Protein AF-A0A955XW26-F1 (afdb_monomer_lite)

Sequence (140 aa):
TLGKHFPSSAKGVAVDEIKKYVDFAYLVAALLFAWIGVRLFDTIFATFDRTLPNPELMADVGLSTLIGAAVGAGTTFYLRRRKETYAWVTSVAVELKKTVWPTWSETKQKTVVVIVVAILLGFFLFVFDNVWQTALGLLY

Radius of gyration: 28.43 Å; chains: 1; bounding box: 78×41×62 Å

Structure (mmCIF, N/CA/C/O backbone):
data_AF-A0A955XW26-F1
#
_entry.id   AF-A0A955XW26-F1
#
loop_
_atom_site.group_PDB
_atom_site.id
_atom_site.type_symbol
_atom_site.label_atom_id
_atom_site.label_alt_id
_atom_site.label_comp_id
_atom_site.label_asym_id
_atom_site.label_entity_id
_atom_site.label_seq_id
_atom_site.pdbx_PDB_ins_code
_atom_site.Cartn_x
_atom_site.Cartn_y
_atom_site.Cartn_z
_atom_site.occupancy
_atom_site.B_iso_or_equiv
_atom_site.auth_seq_id
_atom_site.auth_comp_id
_atom_site.auth_asym_id
_atom_site.auth_atom_id
_atom_site.pdbx_PDB_model_num
ATOM 1 N N . THR A 1 1 ? 17.599 14.490 15.994 1.00 45.00 1 THR A N 1
ATOM 2 C CA . THR A 1 1 ? 17.623 14.441 17.479 1.00 45.00 1 THR A CA 1
ATOM 3 C C . THR A 1 1 ? 17.268 13.074 18.081 1.00 45.00 1 THR A C 1
ATOM 5 O O . THR A 1 1 ? 17.434 12.908 19.282 1.00 45.00 1 THR A O 1
ATOM 8 N N . LEU A 1 2 ? 16.929 12.050 17.281 1.00 52.16 2 LEU A N 1
ATOM 9 C CA . LEU A 1 2 ? 16.604 10.662 17.686 1.00 52.16 2 LEU A CA 1
ATOM 10 C C . LEU A 1 2 ? 17.797 9.782 18.149 1.00 52.16 2 LEU A C 1
ATOM 12 O O . LEU A 1 2 ? 17.758 8.560 18.059 1.00 52.16 2 LEU A O 1
ATOM 16 N N . GLY A 1 3 ? 18.901 10.378 18.607 1.00 46.66 3 GLY A N 1
ATOM 17 C CA . GLY A 1 3 ? 20.157 9.651 18.845 1.00 46.66 3 GLY A CA 1
ATOM 18 C C . GLY A 1 3 ? 20.428 9.229 20.291 1.00 46.66 3 GLY A C 1
ATOM 19 O O . GLY A 1 3 ? 21.354 8.448 20.515 1.00 46.66 3 GLY A O 1
ATOM 20 N N . LYS A 1 4 ? 19.680 9.751 21.271 1.00 54.84 4 LYS A N 1
ATOM 21 C CA . LYS A 1 4 ? 20.196 9.890 22.643 1.00 54.84 4 LYS A CA 1
ATOM 22 C C . LYS A 1 4 ? 19.817 8.777 23.629 1.00 54.84 4 LYS A C 1
ATOM 24 O O . LYS A 1 4 ? 20.362 8.783 24.723 1.00 54.84 4 LYS A O 1
ATOM 29 N N . HIS A 1 5 ? 18.908 7.853 23.303 1.00 53.81 5 HIS A N 1
ATOM 30 C CA . HIS A 1 5 ? 18.331 6.933 24.310 1.00 53.81 5 HIS A CA 1
ATOM 31 C C . HIS A 1 5 ? 18.436 5.434 23.978 1.00 53.81 5 HIS A C 1
ATOM 33 O O . HIS A 1 5 ? 17.791 4.622 24.628 1.00 53.81 5 HIS A O 1
ATOM 39 N N . PHE A 1 6 ? 19.276 5.039 23.013 1.00 49.66 6 PHE A N 1
ATOM 40 C CA . PHE A 1 6 ? 19.505 3.619 22.702 1.00 49.66 6 PHE A CA 1
ATOM 41 C C . PHE A 1 6 ? 20.990 3.244 22.837 1.00 49.66 6 PHE A C 1
ATOM 43 O O . PHE A 1 6 ? 21.829 3.951 22.262 1.00 49.66 6 PHE A O 1
ATOM 50 N N . PRO A 1 7 ? 21.331 2.149 23.550 1.00 51.22 7 PRO A N 1
ATOM 51 C CA . PRO A 1 7 ? 22.705 1.669 23.677 1.00 51.22 7 PRO A CA 1
ATOM 52 C C . PRO A 1 7 ? 23.288 1.308 22.300 1.00 51.22 7 PRO A C 1
ATOM 54 O O . PRO A 1 7 ? 22.611 0.717 21.458 1.00 51.22 7 PRO A O 1
ATOM 57 N N . SER A 1 8 ? 24.551 1.683 22.061 1.00 58.22 8 SER A N 1
ATOM 58 C CA . SER A 1 8 ? 25.230 1.630 20.748 1.00 58.22 8 SER A CA 1
ATOM 59 C C . SER A 1 8 ? 25.201 0.246 20.074 1.00 58.22 8 SER A C 1
ATOM 61 O O . SER A 1 8 ? 25.069 0.154 18.857 1.00 58.22 8 SER A O 1
ATOM 63 N N . SER A 1 9 ? 25.223 -0.834 20.865 1.00 54.78 9 SER A N 1
ATOM 64 C CA . SER A 1 9 ? 25.164 -2.221 20.374 1.00 54.78 9 SER A CA 1
ATOM 65 C C . SER A 1 9 ? 23.792 -2.599 19.779 1.00 54.78 9 SER A C 1
ATOM 67 O O . SER A 1 9 ? 23.713 -3.206 18.713 1.00 54.78 9 SER A O 1
ATOM 69 N N . ALA A 1 10 ? 22.690 -2.137 20.383 1.00 53.16 10 ALA A N 1
ATOM 70 C CA . ALA A 1 10 ? 21.330 -2.403 19.896 1.00 53.16 10 ALA A CA 1
ATOM 71 C C . ALA A 1 10 ? 20.988 -1.624 18.610 1.00 53.16 10 ALA A C 1
ATOM 73 O O . ALA A 1 10 ? 20.141 -2.050 17.824 1.00 53.16 10 ALA A O 1
ATOM 74 N N . LYS A 1 11 ? 21.670 -0.495 18.362 1.00 54.66 11 LYS A N 1
ATOM 75 C CA . LYS A 1 11 ? 21.509 0.288 17.126 1.00 54.66 11 LYS A CA 1
ATOM 76 C C . LYS A 1 11 ? 21.986 -0.479 15.893 1.00 54.66 11 LYS A C 1
ATOM 78 O O . LYS A 1 11 ? 21.352 -0.369 14.851 1.00 54.66 11 LYS A O 1
ATOM 83 N N . GLY A 1 12 ? 23.067 -1.257 16.004 1.00 60.16 12 GLY A N 1
ATOM 84 C CA . GLY A 1 12 ? 23.596 -2.045 14.887 1.00 60.16 12 GLY A CA 1
ATOM 85 C C . GLY A 1 12 ? 22.619 -3.127 14.422 1.00 60.16 12 GLY A C 1
ATOM 86 O O . GLY A 1 12 ?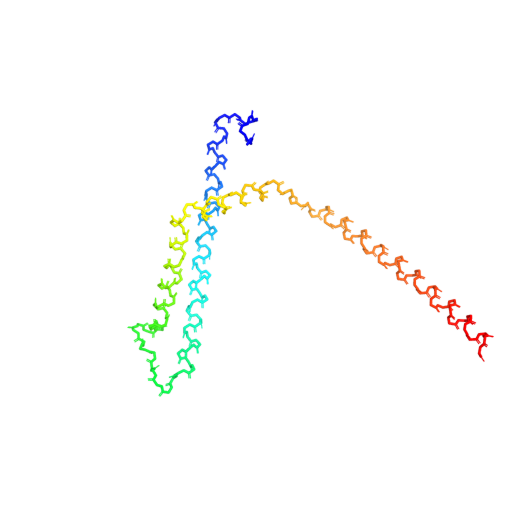 22.323 -3.217 13.234 1.00 60.16 12 GLY A O 1
ATOM 87 N N . VAL A 1 13 ? 22.053 -3.875 15.374 1.00 62.62 13 VAL A N 1
ATOM 88 C CA . VAL A 1 13 ? 21.097 -4.963 15.105 1.00 62.62 13 VAL A CA 1
ATOM 89 C C . VAL A 1 13 ? 19.776 -4.425 14.544 1.00 62.62 13 VAL A C 1
ATOM 91 O O . VAL A 1 13 ? 19.303 -4.905 13.519 1.00 62.62 13 VAL A O 1
ATOM 94 N N . ALA A 1 14 ? 19.214 -3.366 15.140 1.00 67.50 14 ALA A N 1
ATOM 95 C CA . ALA A 1 14 ? 17.946 -2.793 14.680 1.00 67.50 14 ALA A CA 1
ATOM 96 C C . ALA A 1 14 ? 18.037 -2.170 13.274 1.00 67.50 14 ALA A C 1
ATOM 98 O O . ALA A 1 14 ? 17.073 -2.216 12.511 1.00 67.50 14 ALA A O 1
ATOM 99 N N . VAL A 1 15 ? 19.187 -1.587 12.920 1.00 71.25 15 VAL A N 1
ATOM 100 C CA . VAL A 1 15 ? 19.421 -1.037 11.577 1.00 71.25 15 VAL A CA 1
ATOM 101 C C . VAL A 1 15 ? 19.588 -2.157 10.549 1.00 71.25 15 VAL A C 1
ATOM 103 O O . VAL A 1 15 ? 19.099 -2.018 9.429 1.00 71.25 15 VAL A O 1
ATOM 106 N N . ASP A 1 16 ? 20.240 -3.263 10.912 1.00 80.19 16 ASP A N 1
ATOM 107 C CA . ASP A 1 16 ? 20.405 -4.417 10.023 1.00 80.19 16 ASP A CA 1
ATOM 108 C C . ASP A 1 16 ? 19.076 -5.130 9.729 1.00 80.19 16 ASP A C 1
ATOM 110 O O . ASP A 1 16 ? 18.802 -5.498 8.588 1.00 80.19 16 ASP A O 1
ATOM 114 N N . GLU A 1 17 ? 18.196 -5.245 10.728 1.00 84.19 17 GLU A N 1
ATOM 115 C CA . GLU A 1 17 ? 16.834 -5.754 10.537 1.00 84.19 17 GLU A CA 1
ATOM 116 C C . GLU A 1 17 ? 16.046 -4.919 9.523 1.00 84.19 17 GLU A C 1
ATOM 118 O O . GLU A 1 17 ? 15.461 -5.465 8.591 1.00 84.19 17 GLU A O 1
ATOM 123 N N . ILE A 1 18 ? 16.052 -3.590 9.668 1.00 84.25 18 ILE A N 1
ATOM 124 C CA . ILE A 1 18 ? 15.289 -2.686 8.795 1.00 84.25 18 ILE A CA 1
ATOM 125 C C . ILE A 1 18 ? 15.801 -2.752 7.355 1.00 84.25 18 ILE A C 1
ATOM 127 O O . ILE A 1 18 ? 14.995 -2.767 6.425 1.00 84.25 18 ILE A O 1
ATOM 131 N N . LYS A 1 19 ? 17.120 -2.857 7.155 1.00 86.12 19 LYS A N 1
ATOM 132 C CA . LYS A 1 19 ? 17.714 -3.002 5.817 1.00 86.12 19 LYS A CA 1
ATOM 133 C C . LYS A 1 19 ? 17.165 -4.215 5.071 1.00 86.12 19 LYS A C 1
ATOM 135 O O . LYS A 1 19 ? 16.813 -4.078 3.906 1.00 86.12 19 LYS A O 1
ATOM 140 N N . LYS A 1 20 ? 17.008 -5.362 5.744 1.00 87.19 20 LYS A N 1
ATOM 141 C CA . LYS A 1 20 ? 16.449 -6.585 5.134 1.00 87.19 20 LYS A CA 1
ATOM 142 C C . LYS A 1 20 ? 15.026 -6.359 4.620 1.00 87.19 20 LYS A C 1
ATOM 144 O O . LYS A 1 20 ? 14.714 -6.762 3.503 1.00 87.19 20 LYS A O 1
ATOM 149 N N . TYR A 1 21 ? 14.186 -5.665 5.392 1.00 87.94 21 TYR A N 1
ATOM 150 C CA . TYR A 1 21 ? 12.821 -5.324 4.971 1.00 87.94 21 TYR A CA 1
ATOM 151 C C . TYR A 1 21 ? 12.789 -4.305 3.827 1.00 87.94 21 TYR A C 1
ATOM 153 O O . TYR A 1 21 ? 11.983 -4.445 2.911 1.00 87.94 21 TYR A O 1
ATOM 161 N N . VAL A 1 22 ? 13.674 -3.304 3.845 1.00 86.81 22 VAL A N 1
ATOM 162 C CA . VAL A 1 22 ? 13.787 -2.307 2.769 1.00 86.81 22 VAL A CA 1
ATOM 163 C C . VAL A 1 22 ? 14.254 -2.968 1.469 1.00 86.81 22 VAL A C 1
ATOM 165 O O . VAL A 1 22 ? 13.650 -2.754 0.420 1.00 86.81 22 VAL A O 1
ATOM 168 N N . ASP A 1 23 ? 15.274 -3.823 1.529 1.00 86.69 23 ASP A N 1
ATOM 169 C CA . ASP A 1 23 ? 15.757 -4.569 0.367 1.00 86.69 23 ASP A CA 1
ATOM 170 C C . ASP A 1 23 ? 14.692 -5.519 -0.186 1.00 86.69 23 ASP A C 1
ATOM 172 O O . ASP A 1 23 ? 14.517 -5.590 -1.404 1.00 86.69 23 ASP A O 1
ATOM 176 N N . PHE A 1 24 ? 13.935 -6.187 0.689 1.00 88.94 24 PHE A N 1
ATOM 177 C CA . PHE A 1 24 ? 12.790 -7.002 0.290 1.00 88.94 24 PHE A CA 1
ATOM 178 C C . PHE A 1 24 ? 11.695 -6.166 -0.389 1.00 88.94 24 PHE A C 1
ATOM 180 O O . PHE A 1 24 ? 11.212 -6.548 -1.453 1.00 88.94 24 PHE A O 1
ATOM 187 N N . ALA A 1 25 ? 11.354 -4.993 0.154 1.00 88.25 25 ALA A N 1
ATOM 188 C CA . ALA A 1 25 ? 10.381 -4.086 -0.455 1.00 88.25 25 ALA A CA 1
ATOM 189 C C . ALA A 1 25 ? 10.805 -3.654 -1.869 1.00 88.25 25 ALA A C 1
ATOM 191 O O . ALA A 1 25 ? 9.980 -3.631 -2.783 1.00 88.25 25 ALA A O 1
ATOM 192 N N . TYR A 1 26 ? 12.096 -3.386 -2.084 1.00 86.56 26 TYR A N 1
ATOM 193 C CA . TYR A 1 26 ? 12.625 -3.097 -3.418 1.00 86.56 26 TYR A CA 1
ATOM 194 C C . TYR A 1 26 ? 12.587 -4.305 -4.362 1.00 86.56 26 TYR A C 1
ATOM 196 O O . TYR A 1 26 ? 12.359 -4.117 -5.555 1.00 86.56 26 TYR A O 1
ATOM 204 N N . LEU A 1 27 ? 12.797 -5.532 -3.873 1.00 86.06 27 LEU A N 1
ATOM 205 C CA . LEU A 1 27 ? 12.654 -6.740 -4.696 1.00 86.06 27 LEU A CA 1
ATOM 206 C C . LEU A 1 27 ? 11.201 -6.952 -5.132 1.00 86.06 27 LEU A C 1
ATOM 208 O O . LEU A 1 27 ? 10.945 -7.190 -6.309 1.00 86.06 27 LEU A O 1
ATOM 212 N N . VAL A 1 28 ? 10.248 -6.802 -4.211 1.00 88.38 28 VAL A N 1
ATOM 213 C CA . VAL A 1 28 ? 8.815 -6.898 -4.525 1.00 88.38 28 VAL A CA 1
ATOM 214 C C . VAL A 1 28 ? 8.407 -5.805 -5.510 1.00 88.38 28 VAL A C 1
ATOM 216 O O . VAL A 1 28 ? 7.741 -6.096 -6.500 1.00 88.38 28 VAL A O 1
ATOM 219 N N . ALA A 1 29 ? 8.858 -4.565 -5.300 1.00 85.88 29 ALA A N 1
ATOM 220 C CA . ALA A 1 29 ? 8.621 -3.478 -6.242 1.00 85.88 29 ALA A CA 1
ATOM 221 C C . ALA A 1 29 ? 9.190 -3.799 -7.634 1.00 85.88 29 ALA A C 1
ATOM 223 O O . ALA A 1 29 ? 8.494 -3.585 -8.620 1.00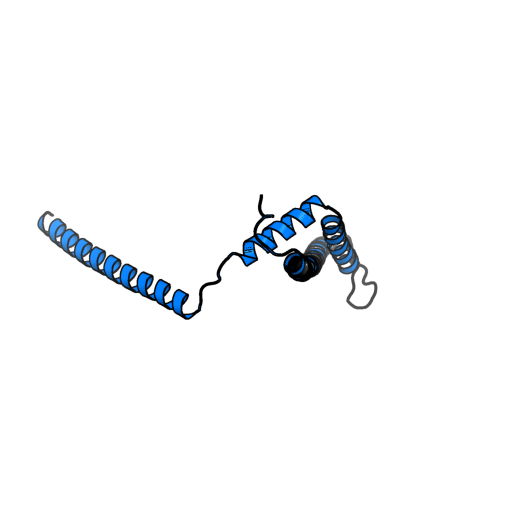 85.88 29 ALA A O 1
ATOM 224 N N . ALA A 1 30 ? 10.400 -4.367 -7.727 1.00 85.25 30 ALA A N 1
ATOM 225 C CA . ALA A 1 30 ? 10.991 -4.775 -9.005 1.00 85.25 30 ALA A CA 1
ATOM 226 C C . ALA A 1 30 ? 10.129 -5.802 -9.741 1.00 85.25 30 ALA A C 1
ATOM 228 O O . ALA A 1 30 ? 9.880 -5.652 -10.936 1.00 85.25 30 ALA A O 1
ATOM 229 N N . LEU A 1 31 ? 9.641 -6.818 -9.026 1.00 87.00 31 LEU A N 1
ATOM 230 C CA . LEU A 1 31 ? 8.769 -7.843 -9.598 1.00 87.00 31 LEU A CA 1
ATOM 231 C C . LEU A 1 31 ? 7.433 -7.253 -10.061 1.00 87.00 31 LEU A C 1
ATOM 233 O O . LEU A 1 31 ? 6.977 -7.573 -11.155 1.00 87.00 31 LEU A O 1
ATOM 237 N N . LEU A 1 32 ? 6.834 -6.356 -9.273 1.00 87.25 32 LEU A N 1
ATOM 238 C CA . LEU A 1 32 ? 5.595 -5.671 -9.643 1.00 87.25 32 LEU A CA 1
ATOM 239 C C . LEU A 1 32 ? 5.784 -4.775 -10.870 1.00 87.25 32 LEU A C 1
ATOM 241 O O . LEU A 1 32 ? 4.989 -4.853 -11.802 1.00 87.25 32 LEU A O 1
ATOM 245 N N . PHE A 1 33 ? 6.841 -3.960 -10.911 1.00 83.81 33 PHE A N 1
ATOM 246 C CA . PHE A 1 33 ? 7.136 -3.107 -12.064 1.00 83.81 33 PHE A CA 1
ATOM 247 C C . PHE A 1 33 ? 7.451 -3.920 -13.318 1.00 83.81 33 PHE A C 1
ATOM 249 O O . PHE A 1 33 ? 7.005 -3.544 -14.398 1.00 83.81 33 PHE A O 1
ATOM 256 N N . ALA A 1 34 ? 8.167 -5.039 -13.190 1.00 82.62 34 ALA A N 1
ATOM 257 C CA . ALA A 1 34 ? 8.394 -5.955 -14.303 1.00 82.62 34 ALA A CA 1
ATOM 258 C C . ALA A 1 34 ? 7.076 -6.569 -14.796 1.00 82.62 34 ALA A C 1
ATOM 260 O O . ALA A 1 34 ? 6.801 -6.533 -15.992 1.00 82.62 34 ALA A O 1
ATOM 261 N N . TRP A 1 35 ? 6.227 -7.061 -13.887 1.00 84.00 35 TRP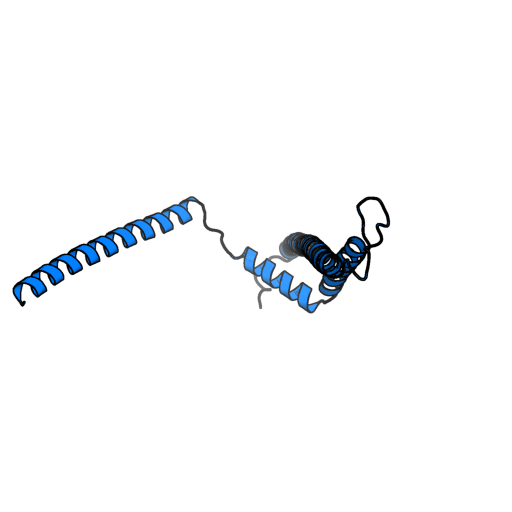 A N 1
ATOM 262 C CA . TRP A 1 35 ? 4.929 -7.643 -14.238 1.00 84.00 35 TRP A CA 1
ATOM 263 C C . TRP A 1 35 ? 4.013 -6.629 -14.935 1.00 84.00 35 TRP A C 1
ATOM 265 O O . TRP A 1 35 ? 3.455 -6.928 -15.988 1.00 84.00 35 TRP A O 1
ATOM 275 N N . ILE A 1 36 ? 3.908 -5.411 -14.395 1.00 86.25 36 ILE A N 1
ATOM 276 C CA . ILE A 1 36 ? 3.136 -4.319 -15.004 1.00 86.25 36 ILE A CA 1
ATOM 277 C C . ILE A 1 36 ? 3.736 -3.939 -16.362 1.00 86.25 36 ILE A C 1
ATOM 279 O O . ILE A 1 36 ? 2.998 -3.798 -17.332 1.00 86.25 36 ILE A O 1
ATOM 283 N N . GLY A 1 37 ? 5.061 -3.801 -16.446 1.00 82.88 37 GLY A N 1
ATOM 284 C CA . GLY A 1 37 ? 5.766 -3.451 -17.675 1.00 82.88 37 GLY A CA 1
ATOM 285 C C . GLY A 1 37 ? 5.443 -4.420 -18.805 1.00 82.88 37 GLY A C 1
ATOM 286 O O . GLY A 1 37 ? 4.951 -3.990 -19.843 1.00 82.88 37 GLY A O 1
ATOM 287 N N . VAL A 1 38 ? 5.638 -5.723 -18.582 1.00 79.94 38 VAL A N 1
ATOM 288 C CA . VAL A 1 38 ? 5.328 -6.768 -19.574 1.00 79.94 38 VAL A CA 1
ATOM 289 C C . VAL A 1 38 ? 3.869 -6.680 -20.030 1.00 79.94 38 VAL A C 1
ATOM 291 O O . VAL A 1 38 ? 3.615 -6.597 -21.227 1.00 79.94 38 VAL A O 1
ATOM 294 N N . ARG A 1 39 ? 2.914 -6.565 -19.096 1.00 83.25 39 ARG A N 1
ATOM 295 C CA . ARG A 1 39 ? 1.480 -6.462 -19.425 1.00 83.25 39 ARG A CA 1
ATOM 296 C C . ARG A 1 39 ? 1.130 -5.225 -20.253 1.00 83.25 39 ARG A C 1
ATOM 298 O O . ARG A 1 39 ? 0.270 -5.300 -21.133 1.00 83.25 39 ARG A O 1
ATOM 305 N N . LEU A 1 40 ? 1.777 -4.092 -19.982 1.00 82.50 40 LEU A N 1
ATOM 306 C CA . LEU A 1 40 ? 1.594 -2.869 -20.764 1.00 82.50 40 LEU A CA 1
ATOM 307 C C . LEU A 1 40 ? 2.145 -3.036 -22.181 1.00 82.50 40 LEU A C 1
ATOM 309 O O . LEU A 1 40 ? 1.453 -2.695 -23.138 1.00 82.50 40 LEU A O 1
ATOM 313 N N . PHE A 1 41 ? 3.352 -3.590 -22.325 1.00 78.69 41 PHE A N 1
ATOM 314 C CA . PHE A 1 41 ? 3.943 -3.832 -23.639 1.00 78.69 41 PHE A CA 1
ATOM 315 C C . PHE A 1 41 ? 3.124 -4.840 -24.449 1.00 78.69 41 PHE A C 1
ATOM 317 O O . PHE A 1 41 ? 2.834 -4.557 -25.606 1.00 78.69 41 PHE A O 1
ATOM 324 N N . ASP A 1 42 ? 2.663 -5.940 -23.850 1.00 76.50 42 ASP A N 1
ATOM 325 C CA . ASP A 1 42 ? 1.791 -6.912 -24.525 1.00 76.50 42 ASP A CA 1
ATOM 326 C C . ASP A 1 42 ? 0.502 -6.261 -25.042 1.00 76.50 42 ASP A C 1
ATOM 328 O O . ASP A 1 42 ? 0.109 -6.484 -26.184 1.00 76.50 42 ASP A O 1
ATOM 332 N N . THR A 1 43 ? -0.129 -5.396 -24.241 1.00 76.75 43 THR A N 1
ATOM 333 C CA . THR A 1 43 ? -1.352 -4.677 -24.647 1.00 76.75 43 THR A CA 1
ATOM 334 C C . THR A 1 43 ? -1.087 -3.724 -25.815 1.00 76.75 43 THR A C 1
ATOM 336 O O . THR A 1 43 ? -1.901 -3.612 -26.735 1.00 76.75 43 THR A O 1
ATOM 339 N N . ILE A 1 44 ? 0.063 -3.044 -25.800 1.00 76.62 44 ILE A N 1
ATOM 340 C CA . ILE A 1 44 ? 0.487 -2.166 -26.893 1.00 76.62 44 ILE A CA 1
ATOM 341 C C . ILE A 1 44 ? 0.681 -2.997 -28.166 1.00 76.62 44 ILE A C 1
ATOM 343 O O . ILE A 1 44 ? 0.038 -2.706 -29.171 1.00 76.62 44 ILE A O 1
ATOM 347 N N . PHE A 1 45 ? 1.483 -4.062 -28.129 1.00 71.94 45 PHE A N 1
ATOM 348 C CA . PHE A 1 45 ? 1.719 -4.912 -29.302 1.00 71.94 45 PHE A CA 1
ATOM 349 C C . PHE A 1 45 ? 0.429 -5.552 -29.834 1.00 71.94 45 PHE A C 1
ATOM 351 O O . PHE A 1 45 ? 0.190 -5.489 -31.035 1.00 71.94 45 PHE A O 1
ATOM 358 N N . ALA A 1 46 ? -0.457 -6.037 -28.959 1.00 73.38 46 ALA A N 1
ATOM 359 C CA . ALA A 1 46 ? -1.763 -6.573 -29.353 1.00 73.38 46 ALA A CA 1
ATOM 360 C C . ALA A 1 46 ? -2.656 -5.535 -30.062 1.00 73.38 46 ALA A C 1
ATOM 362 O O . ALA A 1 46 ? -3.471 -5.884 -30.911 1.00 73.38 46 ALA A O 1
ATOM 363 N N . THR A 1 47 ? -2.495 -4.245 -29.752 1.00 71.75 47 THR A N 1
ATOM 364 C CA . THR A 1 47 ? -3.223 -3.162 -30.435 1.00 71.75 47 THR A CA 1
ATOM 365 C C . THR A 1 47 ? -2.639 -2.868 -31.825 1.00 71.75 47 THR A C 1
ATOM 367 O O . THR A 1 47 ? -3.369 -2.494 -32.742 1.00 71.75 47 THR A O 1
ATOM 370 N N . PHE A 1 48 ? -1.328 -3.058 -32.004 1.00 69.75 48 PHE A N 1
ATOM 371 C CA . PHE A 1 48 ? -0.587 -2.767 -33.239 1.00 69.75 48 PHE A CA 1
ATOM 372 C C . PHE A 1 48 ? -0.305 -4.005 -34.107 1.00 69.75 48 PHE A C 1
ATOM 374 O O . PHE A 1 48 ? 0.452 -3.901 -35.075 1.00 69.75 48 PHE A O 1
ATOM 381 N N . ASP A 1 49 ? -0.951 -5.139 -33.821 1.00 62.50 49 ASP A N 1
ATOM 382 C CA . ASP A 1 49 ? -0.732 -6.466 -34.431 1.00 62.50 49 ASP A CA 1
ATOM 383 C C . ASP A 1 49 ? -0.872 -6.483 -35.973 1.00 62.50 49 ASP A C 1
ATOM 385 O O . ASP A 1 49 ? -0.349 -7.343 -36.673 1.00 62.50 49 ASP A O 1
ATOM 389 N N . ARG A 1 50 ? -1.499 -5.449 -36.553 1.00 57.84 50 ARG A N 1
ATOM 390 C CA . ARG A 1 50 ? -1.535 -5.211 -38.009 1.00 57.84 50 ARG A CA 1
ATOM 391 C C . ARG A 1 50 ? -0.216 -4.703 -38.617 1.00 57.84 50 ARG A C 1
ATOM 393 O O . ARG A 1 50 ? -0.100 -4.677 -39.838 1.00 57.84 50 ARG A O 1
ATOM 400 N N . THR A 1 51 ? 0.731 -4.238 -37.802 1.00 59.12 51 THR A N 1
ATOM 401 C CA . THR A 1 51 ? 1.932 -3.493 -38.236 1.00 59.12 51 THR A CA 1
ATOM 402 C C . THR A 1 51 ? 3.248 -3.990 -37.635 1.00 59.12 51 THR A C 1
ATOM 404 O O . THR A 1 51 ? 4.282 -3.820 -38.275 1.00 59.12 51 THR A O 1
ATOM 407 N N . LEU A 1 52 ? 3.240 -4.613 -36.451 1.00 58.66 52 LEU A N 1
ATOM 408 C CA . LEU A 1 52 ? 4.444 -5.132 -35.791 1.00 58.66 52 LEU A CA 1
ATOM 409 C C . LEU A 1 52 ? 4.134 -6.479 -35.116 1.00 58.66 52 LEU A C 1
ATOM 411 O O . LEU A 1 52 ? 3.686 -6.483 -33.969 1.00 58.66 52 LEU A O 1
ATOM 415 N N . PRO A 1 53 ? 4.375 -7.614 -35.797 1.00 63.62 53 PRO A N 1
ATOM 416 C CA . PRO A 1 53 ? 4.323 -8.928 -35.164 1.00 63.62 53 PRO A CA 1
ATOM 417 C C . PRO A 1 53 ? 5.342 -8.973 -34.024 1.00 63.62 53 PRO A C 1
ATOM 419 O O . PRO A 1 53 ? 6.493 -8.577 -34.220 1.00 63.62 53 PRO A O 1
ATOM 422 N N . ASN A 1 54 ? 4.942 -9.440 -32.841 1.00 63.44 54 ASN A N 1
ATOM 423 C CA . ASN A 1 54 ? 5.862 -9.620 -31.721 1.00 63.44 54 ASN A CA 1
ATOM 424 C C . ASN A 1 54 ? 6.742 -10.848 -32.024 1.00 63.44 54 ASN A C 1
ATOM 426 O O . ASN A 1 54 ? 6.215 -11.959 -32.064 1.00 63.44 54 ASN A O 1
ATOM 430 N N . PRO A 1 55 ? 8.052 -10.695 -32.292 1.00 68.12 55 PRO A N 1
ATOM 431 C CA . PRO A 1 55 ? 8.893 -11.837 -32.605 1.00 68.12 55 PRO A CA 1
ATOM 432 C C . PRO A 1 55 ? 9.050 -12.687 -31.341 1.00 68.12 55 PRO A C 1
ATOM 434 O O . PRO A 1 55 ? 9.655 -12.250 -30.358 1.00 68.12 55 PRO A O 1
ATOM 437 N N . GLU A 1 56 ? 8.488 -13.891 -31.363 1.00 69.56 56 GLU A N 1
ATOM 438 C CA . GLU A 1 56 ? 8.682 -14.895 -30.320 1.00 69.56 56 GLU A CA 1
ATOM 439 C C . GLU A 1 56 ? 10.121 -15.419 -30.413 1.00 69.56 56 GLU A C 1
ATOM 441 O O . GLU A 1 56 ? 10.514 -16.047 -31.397 1.00 69.56 56 GLU A O 1
ATOM 446 N N . LEU A 1 57 ? 10.949 -15.100 -29.414 1.00 61.19 57 LEU A N 1
ATOM 447 C CA . LEU A 1 57 ? 12.379 -15.434 -29.421 1.00 61.19 57 LEU A CA 1
ATOM 448 C C . LEU A 1 57 ? 12.642 -16.832 -28.846 1.00 61.19 57 LEU A C 1
ATOM 450 O O . LEU A 1 57 ? 13.533 -17.534 -29.320 1.00 61.19 57 LEU A O 1
ATOM 454 N N . MET A 1 58 ? 11.874 -17.248 -27.835 1.00 56.41 58 MET A N 1
ATOM 455 C CA . MET A 1 58 ? 11.892 -18.608 -27.286 1.00 56.41 58 MET A CA 1
ATOM 456 C C . MET A 1 58 ? 10.499 -18.978 -26.782 1.00 56.41 58 MET A C 1
ATOM 458 O O . MET A 1 58 ? 10.058 -18.402 -25.795 1.00 56.41 58 MET A O 1
ATOM 462 N N . ALA A 1 59 ? 9.838 -19.954 -27.409 1.00 69.50 59 ALA A N 1
ATOM 463 C CA . ALA A 1 59 ? 8.495 -20.423 -27.042 1.00 69.50 59 ALA A CA 1
ATOM 464 C C . ALA A 1 59 ? 7.493 -19.271 -26.795 1.00 69.50 59 ALA A C 1
ATOM 466 O O . ALA A 1 59 ? 7.007 -18.697 -27.752 1.00 69.50 59 ALA A O 1
ATOM 467 N N . ASP A 1 60 ? 7.235 -18.920 -25.531 1.00 65.88 60 ASP A N 1
ATOM 468 C CA . ASP A 1 60 ? 6.245 -17.918 -25.087 1.00 65.88 60 ASP A CA 1
ATOM 469 C C . ASP A 1 60 ? 6.893 -16.572 -24.670 1.00 65.88 60 ASP A C 1
ATOM 471 O O . ASP A 1 60 ? 6.286 -15.707 -24.038 1.00 65.88 60 ASP A O 1
ATOM 475 N N . VAL A 1 61 ? 8.192 -16.400 -24.950 1.00 66.38 61 VAL A N 1
ATOM 476 C CA . VAL A 1 61 ? 8.969 -15.215 -24.568 1.00 66.38 61 VAL A CA 1
ATOM 477 C C . VAL A 1 61 ? 9.100 -14.276 -25.772 1.00 66.38 61 VAL A C 1
ATOM 479 O O . VAL A 1 61 ? 10.016 -14.403 -26.590 1.00 66.38 61 VAL A O 1
ATOM 482 N N . GLY A 1 62 ? 8.167 -13.328 -25.880 1.00 74.81 62 GLY A N 1
ATOM 483 C CA . GLY A 1 62 ? 8.189 -12.256 -26.880 1.00 74.81 62 GLY A CA 1
ATOM 484 C C . GLY A 1 62 ? 9.175 -11.126 -26.552 1.00 74.81 62 GLY A C 1
ATOM 485 O O . GLY A 1 62 ? 9.654 -10.982 -25.421 1.00 74.81 62 GLY A O 1
ATOM 486 N N . LEU A 1 63 ? 9.453 -10.271 -27.542 1.00 72.75 63 LEU A N 1
ATOM 487 C CA . LEU A 1 63 ? 10.255 -9.049 -27.371 1.00 72.75 63 LEU A CA 1
ATOM 488 C C . LEU A 1 63 ? 9.661 -8.133 -26.281 1.00 72.75 63 LEU A C 1
ATOM 490 O O . LEU A 1 63 ? 10.402 -7.514 -25.515 1.00 72.75 63 LEU A O 1
ATOM 494 N N . SER A 1 64 ? 8.331 -8.093 -26.169 1.00 70.69 64 SER A N 1
ATOM 495 C CA . SER A 1 64 ? 7.595 -7.393 -25.106 1.00 70.69 64 SER A CA 1
ATOM 496 C C . SER A 1 64 ? 7.973 -7.867 -23.700 1.00 70.69 64 SER A C 1
ATOM 498 O O . SER A 1 64 ? 8.171 -7.036 -22.811 1.00 70.69 64 SER A O 1
ATOM 500 N N . THR A 1 65 ? 8.159 -9.176 -23.504 1.00 76.44 65 THR A N 1
ATOM 501 C CA . THR A 1 65 ? 8.571 -9.766 -22.225 1.00 76.44 65 THR A CA 1
ATOM 502 C C . THR A 1 65 ? 9.983 -9.330 -21.850 1.00 76.44 65 THR A C 1
ATOM 504 O O . THR A 1 65 ? 10.232 -8.952 -20.705 1.00 76.44 65 THR A O 1
ATOM 507 N N . LEU A 1 66 ? 10.906 -9.306 -22.816 1.00 78.75 66 LEU A N 1
ATOM 508 C CA . LEU A 1 66 ? 12.284 -8.864 -22.588 1.00 78.75 66 LEU A CA 1
ATOM 509 C C . LEU A 1 66 ? 12.370 -7.362 -22.305 1.00 78.75 66 LEU A C 1
ATOM 511 O O . LEU A 1 66 ? 13.046 -6.957 -21.361 1.00 78.75 66 LEU A O 1
ATOM 515 N N . ILE A 1 67 ? 11.668 -6.535 -23.084 1.00 79.50 67 ILE A N 1
ATOM 516 C CA . ILE A 1 67 ? 11.661 -5.078 -22.902 1.00 79.50 67 ILE A CA 1
ATOM 517 C C . ILE A 1 67 ? 10.946 -4.709 -21.599 1.00 79.50 67 ILE A C 1
ATOM 519 O O . ILE A 1 67 ? 11.472 -3.916 -20.822 1.00 79.50 67 ILE A O 1
ATOM 523 N N . GLY A 1 68 ? 9.794 -5.315 -21.308 1.00 78.94 68 GLY A N 1
ATOM 524 C CA . GLY A 1 68 ? 9.050 -5.091 -20.069 1.00 78.94 68 GLY A CA 1
ATOM 525 C C . GLY A 1 68 ? 9.841 -5.494 -18.829 1.00 78.94 68 GLY A C 1
ATOM 526 O O . GLY A 1 68 ? 9.913 -4.725 -17.867 1.00 78.94 68 GLY A O 1
ATOM 527 N N . ALA A 1 69 ? 10.514 -6.647 -18.873 1.00 81.00 69 ALA A N 1
ATOM 528 C CA . ALA A 1 69 ? 11.404 -7.078 -17.802 1.00 81.00 69 ALA A CA 1
ATOM 529 C C . ALA A 1 69 ? 12.625 -6.154 -17.659 1.00 81.00 69 ALA A C 1
ATOM 531 O O . ALA A 1 69 ? 12.975 -5.780 -16.539 1.00 81.00 69 ALA A O 1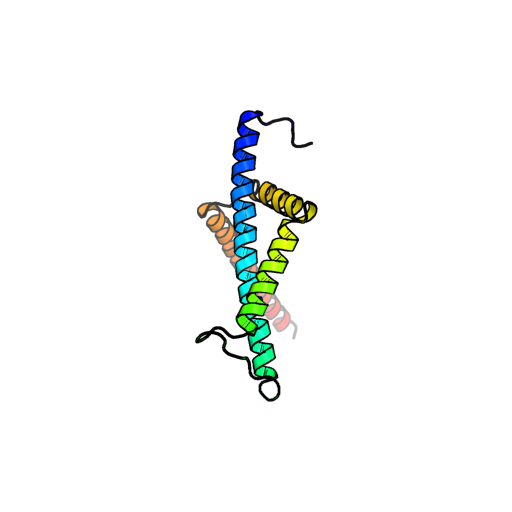
ATOM 532 N N . ALA A 1 70 ? 13.247 -5.737 -18.768 1.00 83.81 70 ALA A N 1
ATOM 533 C CA . ALA A 1 70 ? 14.409 -4.848 -18.753 1.00 83.81 70 ALA A CA 1
ATOM 534 C C . ALA A 1 70 ? 14.066 -3.449 -18.222 1.00 83.81 70 ALA A C 1
ATOM 536 O O . ALA A 1 70 ? 14.819 -2.898 -17.419 1.00 83.81 70 ALA A O 1
ATOM 537 N N . VAL A 1 71 ? 12.918 -2.891 -18.616 1.00 82.38 71 VAL A N 1
ATOM 538 C CA . VAL A 1 71 ? 12.423 -1.604 -18.114 1.00 82.38 71 VAL A CA 1
ATOM 539 C C . VAL A 1 71 ? 12.075 -1.717 -16.633 1.00 82.38 71 VAL A C 1
ATOM 541 O O . VAL A 1 71 ? 12.561 -0.911 -15.844 1.00 82.38 71 VAL A O 1
ATOM 544 N N . GLY A 1 72 ? 11.324 -2.744 -16.219 1.00 79.56 72 GLY A N 1
ATOM 545 C CA . GLY A 1 72 ? 10.971 -2.948 -14.812 1.00 79.56 72 GLY A CA 1
ATOM 546 C C . GLY A 1 72 ? 12.199 -3.112 -13.911 1.00 79.56 72 GLY A C 1
ATOM 547 O O . GLY A 1 72 ? 12.351 -2.395 -12.918 1.00 79.56 72 GLY A O 1
ATOM 548 N N . ALA A 1 73 ? 13.130 -3.988 -14.298 1.00 79.81 73 ALA A N 1
ATOM 549 C CA . ALA A 1 73 ? 14.380 -4.197 -13.571 1.00 79.81 73 ALA A CA 1
ATOM 550 C C . ALA A 1 73 ? 15.265 -2.939 -13.576 1.00 79.81 73 ALA A C 1
ATOM 552 O O . ALA A 1 73 ? 15.817 -2.562 -12.539 1.00 79.81 73 ALA A O 1
ATOM 553 N N . GLY A 1 74 ? 15.368 -2.258 -14.721 1.00 83.69 74 GLY A N 1
ATOM 554 C CA . GLY A 1 74 ? 16.148 -1.035 -14.891 1.00 83.69 74 GLY A CA 1
ATOM 555 C C . GLY A 1 74 ? 15.637 0.111 -14.021 1.00 83.69 74 GLY A C 1
ATOM 556 O O . GLY A 1 74 ? 16.423 0.735 -13.305 1.00 83.69 74 GLY A O 1
ATOM 557 N N . THR A 1 75 ? 14.323 0.347 -14.005 1.00 75.69 75 THR A N 1
ATOM 558 C CA . THR A 1 75 ? 13.690 1.387 -13.186 1.00 75.69 75 THR A CA 1
ATOM 559 C C . THR A 1 75 ? 13.909 1.129 -11.700 1.00 75.69 75 THR A C 1
ATOM 561 O O . THR A 1 75 ? 14.313 2.037 -10.969 1.00 75.69 75 THR A O 1
ATOM 564 N N . THR A 1 76 ? 13.720 -0.105 -11.227 1.00 78.12 76 THR A N 1
ATOM 565 C CA . THR A 1 76 ? 13.927 -0.406 -9.806 1.00 78.12 76 THR A CA 1
ATOM 566 C C . THR A 1 76 ? 15.400 -0.371 -9.405 1.00 78.12 76 THR A C 1
ATOM 568 O O . THR A 1 76 ? 15.731 0.132 -8.329 1.00 78.12 76 THR A O 1
ATOM 571 N N . PHE A 1 77 ? 16.312 -0.817 -10.270 1.00 84.62 77 PHE A N 1
ATOM 572 C CA . PHE A 1 77 ? 17.747 -0.704 -10.018 1.00 84.62 77 PHE A CA 1
ATOM 573 C C . PHE A 1 77 ? 18.211 0.760 -9.969 1.00 84.62 77 PHE A C 1
ATOM 575 O O . PHE A 1 77 ? 18.991 1.142 -9.092 1.00 84.62 77 PHE A O 1
ATOM 582 N N . TYR A 1 78 ? 17.685 1.602 -10.861 1.00 83.50 78 TYR A N 1
ATOM 583 C CA . TYR A 1 78 ? 17.949 3.038 -10.868 1.00 83.50 78 TYR A CA 1
ATOM 584 C C . TYR A 1 78 ? 17.460 3.718 -9.580 1.00 83.50 78 TYR A C 1
ATOM 586 O O . TYR A 1 78 ? 18.214 4.471 -8.958 1.00 83.50 78 TYR A O 1
ATOM 594 N N . LEU A 1 79 ? 16.242 3.399 -9.127 1.00 78.56 79 LEU A N 1
ATOM 595 C CA . LEU A 1 79 ? 15.675 3.927 -7.881 1.00 78.56 79 LEU A CA 1
ATOM 596 C C . LEU A 1 79 ? 16.470 3.487 -6.642 1.00 78.56 79 LEU A C 1
ATOM 598 O O . LEU A 1 79 ? 16.675 4.297 -5.739 1.00 78.56 79 LEU A O 1
ATOM 602 N N . ARG A 1 80 ? 16.993 2.252 -6.609 1.00 76.25 80 ARG A N 1
ATOM 603 C CA . ARG A 1 80 ? 17.858 1.776 -5.509 1.00 76.25 80 ARG A CA 1
ATOM 604 C C . ARG A 1 80 ? 19.190 2.519 -5.424 1.00 76.25 80 ARG A C 1
ATOM 606 O O . ARG A 1 80 ? 19.727 2.676 -4.331 1.00 76.2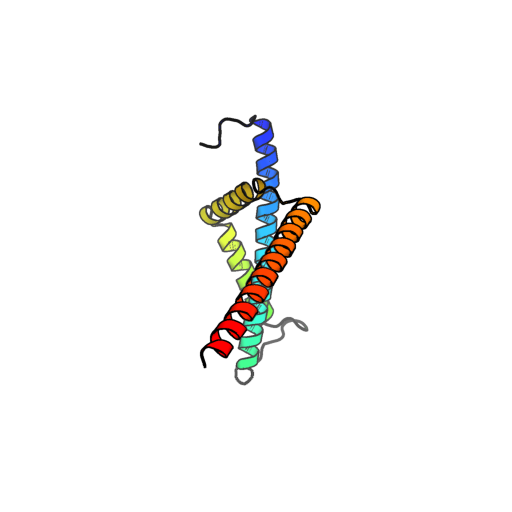5 80 ARG A O 1
ATOM 613 N N . ARG A 1 81 ? 19.742 2.997 -6.545 1.00 79.94 81 ARG A N 1
ATOM 614 C CA . ARG A 1 81 ? 21.007 3.757 -6.543 1.00 79.94 81 ARG A CA 1
ATOM 615 C C . ARG A 1 81 ? 20.864 5.184 -6.011 1.00 79.94 81 ARG A C 1
ATOM 617 O O . ARG A 1 81 ? 21.863 5.787 -5.611 1.00 79.94 81 ARG A O 1
ATOM 624 N N . ARG A 1 82 ? 19.653 5.748 -5.995 1.00 84.38 82 ARG A N 1
ATOM 625 C CA . ARG A 1 82 ? 19.402 7.096 -5.471 1.00 84.38 82 ARG A CA 1
ATOM 626 C C . ARG A 1 82 ? 19.382 7.061 -3.938 1.00 84.38 82 ARG A C 1
ATOM 628 O O . ARG A 1 82 ? 18.421 6.612 -3.320 1.00 84.38 82 ARG A O 1
ATOM 635 N N . LYS A 1 83 ? 20.450 7.586 -3.322 1.00 80.56 83 LYS A N 1
ATOM 636 C CA . LYS A 1 83 ? 20.616 7.639 -1.854 1.00 80.56 83 LYS A CA 1
ATOM 637 C C . LYS A 1 83 ? 19.461 8.351 -1.141 1.00 80.56 83 LYS A C 1
ATOM 639 O O . LYS A 1 83 ? 19.096 7.947 -0.045 1.00 80.56 83 LYS A O 1
ATOM 644 N N . GLU A 1 84 ? 18.891 9.380 -1.765 1.00 79.62 84 GLU A N 1
ATOM 645 C CA . GLU A 1 84 ? 17.744 10.128 -1.238 1.00 79.62 84 GLU A CA 1
ATOM 646 C C . GLU A 1 84 ? 16.495 9.247 -1.115 1.00 79.62 84 GLU A C 1
ATOM 648 O O . GLU A 1 84 ? 15.899 9.161 -0.043 1.00 79.62 84 GLU A O 1
ATOM 653 N N . THR A 1 85 ? 16.154 8.511 -2.177 1.00 81.75 85 THR A N 1
ATOM 654 C CA . THR A 1 85 ? 15.017 7.584 -2.186 1.00 81.75 85 THR A CA 1
ATOM 655 C C . THR A 1 85 ? 15.212 6.466 -1.167 1.00 81.75 85 THR A C 1
ATOM 657 O O . THR A 1 85 ? 14.302 6.169 -0.399 1.00 81.75 85 THR A O 1
ATOM 660 N N . TYR A 1 86 ? 16.413 5.887 -1.101 1.00 82.81 86 TYR A N 1
ATOM 661 C CA . TYR A 1 86 ? 16.718 4.834 -0.132 1.00 82.81 86 TYR A CA 1
ATOM 662 C C . TYR A 1 86 ? 16.613 5.330 1.321 1.00 82.81 86 TYR A C 1
ATOM 664 O O . TYR A 1 86 ? 16.071 4.635 2.184 1.00 82.81 86 TYR A O 1
ATOM 672 N N . ALA A 1 87 ? 17.088 6.548 1.601 1.00 82.62 87 ALA A N 1
ATOM 673 C CA . ALA A 1 87 ? 16.970 7.167 2.920 1.00 82.62 87 ALA A CA 1
ATOM 674 C C . ALA A 1 87 ? 15.506 7.445 3.297 1.00 82.62 87 ALA A C 1
ATOM 676 O O . ALA A 1 87 ? 15.120 7.202 4.440 1.00 82.62 87 ALA A O 1
ATOM 677 N N . TRP A 1 88 ? 14.689 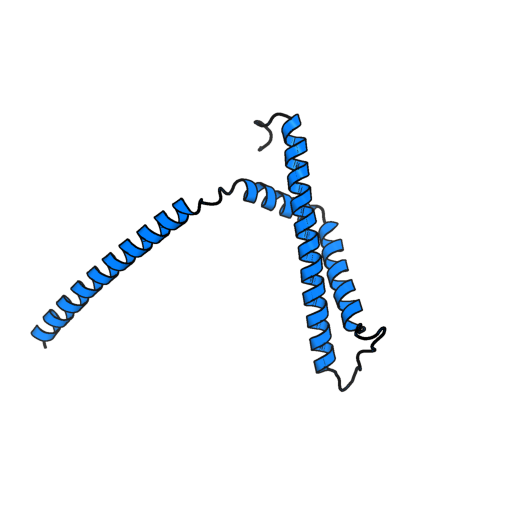7.891 2.338 1.00 83.31 88 TRP A N 1
ATOM 678 C CA . TRP A 1 88 ? 13.256 8.111 2.536 1.00 83.31 88 TRP A CA 1
ATOM 679 C C . TRP A 1 88 ? 12.498 6.805 2.812 1.00 83.31 88 TRP A C 1
ATOM 681 O O . TRP A 1 88 ? 11.767 6.714 3.792 1.00 83.31 88 TRP A O 1
ATOM 691 N N . VAL A 1 89 ? 12.723 5.745 2.029 1.00 86.44 89 VAL A N 1
ATOM 692 C CA . VAL A 1 89 ? 12.081 4.439 2.286 1.00 86.44 89 VAL A CA 1
ATOM 693 C C . VAL A 1 89 ? 12.503 3.878 3.648 1.00 86.44 89 VAL A C 1
ATOM 695 O O . VAL A 1 89 ? 11.683 3.342 4.392 1.00 86.44 89 VAL A O 1
ATOM 698 N N . THR A 1 90 ? 13.774 4.053 4.017 1.00 86.88 90 THR A N 1
ATOM 699 C CA . THR A 1 90 ? 14.275 3.633 5.332 1.00 86.88 90 THR A CA 1
ATOM 700 C C . THR A 1 90 ? 13.607 4.411 6.470 1.00 86.88 90 THR A C 1
ATOM 702 O O . THR A 1 90 ? 13.285 3.816 7.497 1.00 86.88 90 THR A O 1
ATOM 705 N N . SER A 1 91 ? 13.362 5.718 6.315 1.00 84.00 91 SER A N 1
ATOM 706 C CA . SER A 1 91 ? 12.677 6.507 7.348 1.00 84.00 91 SER A CA 1
ATOM 707 C C . SER A 1 91 ? 11.214 6.090 7.511 1.00 84.00 91 SER A C 1
ATOM 709 O O . SER A 1 91 ? 10.754 5.959 8.644 1.00 84.00 91 SER A O 1
ATOM 711 N N . VAL A 1 92 ? 10.520 5.777 6.412 1.00 88.50 92 VAL A N 1
ATOM 712 C CA . VAL A 1 92 ? 9.163 5.210 6.444 1.00 88.50 92 VAL A CA 1
ATOM 713 C C . VAL A 1 92 ? 9.153 3.874 7.187 1.00 88.50 92 VAL A C 1
ATOM 715 O O . VAL A 1 92 ? 8.323 3.677 8.069 1.00 88.50 92 VAL A O 1
ATOM 718 N N . ALA A 1 93 ? 10.103 2.977 6.907 1.00 87.62 93 ALA A N 1
ATOM 719 C CA . ALA A 1 93 ? 10.196 1.689 7.597 1.00 87.62 93 ALA A CA 1
ATOM 720 C C . ALA A 1 93 ? 10.453 1.843 9.110 1.00 87.62 93 ALA A C 1
ATOM 722 O O . ALA A 1 93 ? 9.871 1.120 9.921 1.00 87.62 93 ALA A O 1
ATOM 723 N N . VAL A 1 94 ? 11.288 2.812 9.505 1.00 86.00 94 VAL A N 1
ATOM 724 C CA . VAL A 1 94 ? 11.512 3.158 10.919 1.00 86.00 94 VAL A CA 1
ATOM 725 C C . VAL A 1 94 ? 10.226 3.661 11.575 1.00 86.00 94 VAL A C 1
ATOM 727 O O . VAL A 1 94 ? 9.948 3.296 12.716 1.00 86.00 94 VAL A O 1
ATOM 730 N N . GLU A 1 95 ? 9.447 4.490 10.880 1.00 87.12 95 GLU A N 1
ATOM 731 C CA . GLU A 1 95 ? 8.208 5.052 11.419 1.00 87.12 95 GLU A CA 1
ATOM 732 C C . GLU A 1 95 ? 7.103 3.996 11.532 1.00 87.12 95 GLU A C 1
ATOM 734 O O . GLU A 1 95 ? 6.448 3.907 12.567 1.00 87.12 95 GLU A O 1
ATOM 739 N N . LEU A 1 96 ? 6.976 3.117 10.534 1.00 87.50 96 LEU A N 1
ATOM 740 C CA . LEU A 1 96 ? 6.040 1.989 10.559 1.00 87.50 96 LEU A CA 1
ATOM 741 C C . LEU A 1 96 ? 6.308 1.031 11.726 1.00 87.50 96 LEU A C 1
ATOM 743 O O . LEU A 1 96 ? 5.366 0.487 12.295 1.00 87.50 96 LEU A O 1
ATOM 747 N N . LYS A 1 97 ? 7.572 0.856 12.140 1.00 85.44 97 LYS A N 1
ATOM 748 C CA . LYS A 1 97 ? 7.920 0.034 13.315 1.00 85.44 97 LYS A CA 1
ATOM 749 C C . LYS A 1 97 ? 7.397 0.628 14.629 1.00 85.44 97 LYS A C 1
ATOM 751 O O . LYS A 1 97 ? 7.248 -0.100 15.606 1.00 85.44 97 LYS A O 1
ATOM 756 N N . LYS A 1 98 ? 7.128 1.936 14.673 1.00 84.12 98 LYS A N 1
ATOM 757 C CA . LYS A 1 98 ? 6.537 2.599 15.846 1.00 84.12 98 LYS A CA 1
ATOM 758 C C . LYS A 1 98 ? 5.019 2.476 15.876 1.00 84.12 98 LYS A C 1
ATOM 760 O O . LYS A 1 98 ? 4.422 2.690 16.929 1.00 84.12 98 LYS A O 1
ATOM 765 N N . THR A 1 99 ? 4.389 2.166 14.744 1.00 86.50 99 THR A N 1
ATOM 766 C CA . THR A 1 99 ? 2.947 1.962 14.689 1.00 86.50 99 THR A CA 1
ATOM 767 C C . THR A 1 99 ? 2.612 0.669 15.418 1.00 86.50 99 THR A C 1
ATOM 769 O O . THR A 1 99 ? 2.934 -0.430 14.968 1.00 86.50 99 THR A O 1
ATOM 772 N N . VAL A 1 100 ? 1.974 0.806 16.577 1.00 81.94 100 VAL A N 1
ATOM 773 C CA . VAL A 1 100 ? 1.438 -0.335 17.312 1.00 81.94 100 VAL A CA 1
ATOM 774 C C . VAL A 1 100 ? 0.258 -0.864 16.508 1.00 81.94 100 VAL A C 1
ATOM 776 O O . VAL A 1 100 ? -0.776 -0.206 16.407 1.00 81.94 100 VAL A O 1
ATOM 779 N N . TRP A 1 101 ? 0.427 -2.031 15.892 1.00 83.69 101 TRP A N 1
ATOM 780 C CA . TRP A 1 101 ? -0.686 -2.699 15.232 1.00 83.69 101 TRP A CA 1
ATOM 781 C C . TRP A 1 101 ? -1.677 -3.186 16.293 1.00 83.69 101 TRP A C 1
ATOM 783 O O . TRP A 1 101 ? -1.258 -3.845 17.251 1.00 83.69 101 TRP A O 1
ATOM 793 N N . PRO A 1 102 ? -2.972 -2.850 16.152 1.00 82.44 102 PRO A N 1
ATOM 794 C CA . PRO A 1 102 ? -3.976 -3.228 17.130 1.00 82.44 102 PRO A CA 1
ATOM 795 C C . PRO A 1 102 ? -4.095 -4.747 17.194 1.00 82.44 102 PRO A C 1
ATOM 797 O O . PRO A 1 102 ? -3.990 -5.456 16.190 1.00 82.44 102 PRO A O 1
ATOM 800 N N . THR A 1 103 ? -4.345 -5.256 18.394 1.00 90.00 103 THR A N 1
ATOM 801 C CA . THR A 1 103 ? -4.647 -6.678 18.574 1.00 90.00 103 THR A CA 1
ATOM 802 C C . THR A 1 103 ? -6.059 -6.984 18.075 1.00 90.00 103 THR A C 1
ATOM 804 O O . THR A 1 103 ? -6.956 -6.142 18.145 1.00 90.00 103 THR A O 1
ATOM 807 N N . TRP A 1 104 ? -6.303 -8.219 17.624 1.00 85.50 104 TRP A N 1
ATOM 808 C CA . TRP A 1 104 ? -7.627 -8.649 17.146 1.00 85.50 104 TRP A CA 1
ATOM 809 C C . TRP A 1 104 ? -8.759 -8.409 18.158 1.00 85.50 104 TRP A C 1
ATOM 811 O O . TRP A 1 104 ? -9.904 -8.170 17.771 1.00 85.50 104 TRP A O 1
ATOM 821 N N . SER A 1 105 ? -8.466 -8.479 19.458 1.00 87.88 105 SER A N 1
ATOM 822 C CA . SER A 1 105 ? -9.416 -8.145 20.524 1.00 87.88 105 SER A CA 1
ATOM 823 C C . SER A 1 105 ? -9.769 -6.660 20.546 1.00 87.88 105 SER A C 1
ATOM 825 O O . SER A 1 105 ? -10.944 -6.318 20.668 1.00 87.88 105 SER A O 1
ATOM 827 N N . GLU A 1 106 ? -8.779 -5.786 20.376 1.00 87.00 106 GLU A N 1
ATOM 828 C CA . GLU A 1 106 ? -8.982 -4.339 20.371 1.00 87.00 106 GLU A CA 1
ATOM 829 C C . GLU A 1 106 ? -9.797 -3.906 19.146 1.00 87.00 106 GLU A C 1
ATOM 831 O O . GLU A 1 106 ? -10.775 -3.170 19.284 1.00 87.00 106 GLU A O 1
ATOM 836 N N . THR A 1 107 ? -9.487 -4.442 17.961 1.00 88.81 107 THR A N 1
ATOM 837 C CA . THR A 1 107 ? -10.253 -4.174 16.732 1.00 88.81 107 THR A CA 1
ATOM 838 C C . THR A 1 107 ? -11.723 -4.584 16.872 1.00 88.81 107 THR A C 1
ATOM 840 O O . THR A 1 107 ? -12.622 -3.835 16.479 1.00 88.81 107 THR A O 1
ATOM 843 N N . LYS A 1 108 ? -11.996 -5.745 17.485 1.00 92.19 108 LYS A N 1
ATOM 844 C CA . LYS A 1 108 ? -13.371 -6.192 17.766 1.00 92.19 108 LYS A CA 1
ATOM 845 C C . LYS A 1 108 ? -14.088 -5.254 18.730 1.00 92.19 108 LYS A C 1
ATOM 847 O O . LYS A 1 108 ? -15.230 -4.887 18.485 1.00 92.19 108 LYS A O 1
ATOM 852 N N . GLN A 1 109 ? -13.419 -4.805 19.787 1.00 92.44 109 GLN A N 1
ATOM 853 C CA . GLN A 1 109 ? -14.030 -3.873 20.729 1.00 92.44 109 GLN A CA 1
ATOM 854 C C . GLN A 1 109 ? -14.410 -2.550 20.049 1.00 92.44 109 GLN A C 1
ATOM 856 O O . GLN A 1 109 ? -15.519 -2.061 20.245 1.00 92.44 109 GLN A O 1
ATOM 861 N N . LYS A 1 110 ? -13.534 -1.994 19.200 1.00 91.50 110 LYS A N 1
ATOM 862 C CA . LYS A 1 110 ? -13.831 -0.753 18.465 1.00 91.50 110 LYS A CA 1
ATOM 863 C C . LYS A 1 110 ? -14.996 -0.924 17.488 1.00 91.50 110 LYS A C 1
ATOM 865 O O . LYS A 1 110 ? -15.879 -0.075 17.454 1.00 91.50 110 LYS A O 1
ATOM 870 N N . THR A 1 111 ? -15.035 -2.022 16.733 1.00 94.50 111 THR A N 1
ATOM 871 C CA . THR A 1 111 ? -16.127 -2.287 15.777 1.00 94.50 111 THR A CA 1
ATOM 872 C C . THR A 1 111 ? -17.469 -2.509 16.472 1.00 94.50 111 THR A C 1
ATOM 874 O O . THR A 1 111 ? -18.473 -1.967 16.019 1.00 94.50 111 THR A O 1
ATOM 877 N N . VAL A 1 112 ? -17.495 -3.203 17.616 1.00 96.88 112 VAL A N 1
ATOM 878 C CA . VAL A 1 112 ? -18.713 -3.362 18.428 1.00 96.88 112 VAL A CA 1
ATOM 879 C C . VAL A 1 112 ? -19.246 -2.010 18.899 1.00 96.88 112 VAL A C 1
ATOM 881 O O . VAL A 1 112 ? -20.443 -1.763 18.778 1.00 96.88 112 VAL A O 1
ATOM 884 N N . VAL A 1 113 ? -18.378 -1.106 19.369 1.00 96.44 113 VAL A N 1
ATOM 885 C CA . VAL A 1 113 ? -18.809 0.249 19.758 1.00 96.44 113 VAL A CA 1
ATOM 886 C C . VAL A 1 113 ? -19.446 0.978 18.575 1.00 96.44 113 VAL A C 1
ATOM 888 O O . VAL A 1 113 ? -20.522 1.548 18.728 1.00 96.44 113 VAL A O 1
ATOM 891 N N . VAL A 1 114 ? -18.830 0.923 17.390 1.00 97.12 114 VAL A N 1
ATOM 892 C CA . VAL A 1 114 ? -19.380 1.566 16.184 1.00 97.12 114 VAL A CA 1
ATOM 893 C C . VAL A 1 114 ? -20.755 0.996 15.825 1.00 97.12 114 VAL A C 1
ATOM 895 O O . VAL A 1 114 ? -21.667 1.767 15.542 1.00 97.12 114 VAL A O 1
ATOM 898 N N . ILE A 1 115 ? -20.936 -0.328 15.891 1.00 98.19 115 ILE A N 1
ATOM 899 C CA . ILE A 1 115 ? -22.225 -0.984 15.618 1.00 98.19 115 ILE A CA 1
ATOM 900 C C . ILE A 1 115 ? -23.301 -0.506 16.598 1.00 98.19 115 ILE A C 1
ATOM 902 O O . ILE A 1 115 ? -24.397 -0.142 16.179 1.00 98.19 115 ILE A O 1
ATOM 906 N N . VAL A 1 116 ? -22.989 -0.461 17.895 1.00 98.12 116 VAL A N 1
ATOM 907 C CA . VAL A 1 116 ? -23.938 -0.006 18.920 1.00 98.12 116 VAL A CA 1
ATOM 908 C C . VAL A 1 116 ? -24.329 1.454 18.693 1.00 98.12 116 VAL A C 1
ATOM 910 O O . VAL A 1 116 ? -25.514 1.779 18.709 1.00 98.12 116 VAL A O 1
ATOM 913 N N . VAL A 1 117 ? -23.357 2.331 18.425 1.00 98.00 117 VAL A N 1
ATOM 914 C CA . VAL A 1 117 ? -23.623 3.749 18.141 1.00 98.00 117 VAL A CA 1
ATOM 915 C C . VAL A 1 117 ? -24.474 3.909 16.878 1.00 98.00 117 VAL A C 1
ATOM 917 O O . VAL A 1 117 ? -25.422 4.690 16.887 1.00 98.00 117 VAL A O 1
ATOM 920 N N . ALA A 1 118 ? -24.197 3.144 15.820 1.00 98.19 118 ALA A N 1
ATOM 921 C CA . ALA A 1 118 ? -24.984 3.177 14.588 1.00 98.19 118 ALA A CA 1
ATOM 922 C C . ALA A 1 118 ? -26.447 2.761 14.820 1.00 98.19 118 ALA A C 1
ATOM 924 O O . ALA A 1 118 ? -27.353 3.420 14.312 1.00 98.19 118 ALA A O 1
ATOM 925 N N . ILE A 1 119 ? -26.689 1.722 15.628 1.00 98.25 119 ILE A N 1
ATOM 926 C CA . ILE A 1 119 ? -28.045 1.284 15.997 1.00 98.25 119 ILE A CA 1
ATOM 927 C C . ILE A 1 119 ? -28.770 2.373 16.792 1.00 98.25 119 ILE A C 1
ATOM 929 O O . ILE A 1 119 ? -29.923 2.677 16.493 1.00 98.25 119 ILE A O 1
ATOM 933 N N . LEU A 1 120 ? -28.105 2.986 17.777 1.00 98.25 120 LEU A N 1
ATOM 934 C CA . LEU A 1 120 ? -28.701 4.051 18.588 1.00 98.25 120 LEU A CA 1
ATOM 935 C C . LEU A 1 120 ? -29.078 5.275 17.744 1.00 98.25 120 LEU A C 1
ATOM 937 O O . LEU A 1 120 ? -30.169 5.815 17.910 1.00 98.25 120 LEU A O 1
ATOM 941 N N . LEU A 1 121 ? -28.209 5.690 16.819 1.00 98.06 121 LEU A N 1
ATOM 942 C CA . LEU A 1 121 ? -28.493 6.797 15.903 1.00 98.06 121 LEU A CA 1
ATOM 943 C C . LEU A 1 121 ? -29.624 6.458 14.927 1.00 98.06 121 LEU A C 1
ATOM 945 O O . LEU A 1 121 ? -30.502 7.287 14.708 1.00 98.06 121 LEU A O 1
ATOM 949 N N . GLY A 1 122 ? -29.639 5.238 14.383 1.00 98.00 122 GLY A N 1
ATOM 950 C CA . GLY A 1 122 ? -30.728 4.769 13.527 1.00 98.00 122 GLY A CA 1
ATOM 951 C C . GLY A 1 122 ? -32.070 4.749 14.261 1.00 98.00 122 GLY A C 1
ATOM 952 O O . GLY A 1 122 ? -33.076 5.196 13.721 1.00 98.00 122 GLY A O 1
ATOM 953 N N . PHE A 1 123 ? -32.078 4.307 15.519 1.00 97.94 123 PHE A N 1
ATOM 954 C CA . PHE A 1 123 ? -33.272 4.335 16.360 1.00 97.94 123 PHE A CA 1
ATOM 955 C C . PHE A 1 123 ? -33.727 5.765 16.682 1.00 97.94 123 PHE A C 1
ATOM 957 O O . PHE A 1 123 ? -34.916 6.064 16.612 1.00 97.94 123 PHE A O 1
ATOM 964 N N . PHE A 1 124 ? -32.792 6.666 16.995 1.00 97.56 124 PHE A N 1
ATOM 965 C CA . PHE A 1 124 ? -33.101 8.076 17.229 1.00 97.56 124 PHE A CA 1
ATOM 966 C C . PHE A 1 124 ? -33.749 8.730 16.002 1.00 97.56 124 PHE A C 1
ATOM 968 O O . PHE A 1 124 ? -34.785 9.382 16.133 1.00 97.56 124 PHE A O 1
ATOM 975 N N . LEU A 1 125 ? -33.179 8.510 14.813 1.00 96.75 125 LEU A N 1
ATOM 976 C CA . LEU A 1 125 ? -33.743 9.002 13.555 1.00 96.75 125 LEU A CA 1
ATOM 977 C C . LEU A 1 125 ? -35.128 8.410 13.292 1.00 96.75 125 LEU A C 1
ATOM 979 O O . LEU A 1 125 ? -36.051 9.160 13.005 1.00 96.75 125 LEU A O 1
ATOM 983 N N . PHE A 1 126 ? -35.304 7.102 13.499 1.00 96.88 126 PHE A N 1
ATOM 984 C CA . PHE A 1 126 ? -36.607 6.454 13.362 1.00 96.88 126 PHE A CA 1
ATOM 985 C C . PHE A 1 126 ? -37.681 7.135 14.222 1.00 96.88 126 PHE A C 1
ATOM 987 O O . PHE A 1 126 ? -38.771 7.423 13.732 1.00 96.88 126 PHE A O 1
ATOM 994 N N . VAL A 1 127 ? -37.390 7.434 15.491 1.00 97.19 127 VAL A N 1
ATOM 995 C CA . VAL A 1 127 ? -38.341 8.142 16.363 1.00 97.19 127 VAL A CA 1
ATOM 996 C C . VAL A 1 127 ? -38.638 9.542 15.828 1.00 97.19 127 VAL A C 1
ATOM 998 O O . VAL A 1 127 ? -39.803 9.934 15.768 1.00 97.19 127 VAL A O 1
ATOM 1001 N N . PHE A 1 128 ? -37.607 10.285 15.424 1.00 96.06 128 PHE A N 1
ATOM 1002 C CA . PHE A 1 128 ? -37.768 11.644 14.915 1.00 96.06 128 PHE A CA 1
ATOM 1003 C C . PHE A 1 128 ? -38.635 11.683 13.650 1.00 96.06 128 PHE A C 1
ATOM 1005 O O . PHE A 1 128 ? -39.576 12.473 13.583 1.00 96.06 128 PHE A O 1
ATOM 1012 N N . ASP A 1 129 ? -38.390 10.771 12.708 1.00 94.62 129 ASP A N 1
ATOM 1013 C CA . ASP A 1 129 ? -39.153 10.647 11.466 1.00 94.62 129 ASP A CA 1
ATOM 1014 C C . ASP A 1 129 ? -40.638 10.363 11.741 1.00 94.62 129 ASP A C 1
ATOM 1016 O O . ASP A 1 129 ? -41.511 11.016 11.168 1.00 94.62 129 ASP A O 1
ATOM 1020 N N . ASN A 1 130 ? -40.945 9.458 12.679 1.00 93.75 130 ASN A N 1
ATOM 1021 C CA . ASN A 1 130 ? -42.328 9.133 13.053 1.00 93.75 130 ASN A CA 1
ATOM 1022 C C . ASN A 1 130 ? -43.053 10.317 13.715 1.00 93.75 130 ASN A C 1
ATOM 1024 O O . ASN A 1 130 ? -44.227 10.578 13.429 1.00 93.75 130 ASN A O 1
ATOM 1028 N N . VAL A 1 131 ? -42.364 11.044 14.601 1.00 94.81 131 VAL A N 1
ATOM 1029 C CA . VAL A 1 131 ? -42.924 12.231 15.263 1.00 94.81 131 VAL A CA 1
ATOM 1030 C C . VAL A 1 131 ? -43.222 13.313 14.233 1.00 94.81 131 VAL A C 1
ATOM 1032 O O . VAL A 1 131 ? -44.317 13.874 14.241 1.00 94.81 131 VAL A O 1
ATOM 1035 N N . TRP A 1 132 ? -42.287 13.581 13.321 1.00 92.31 132 TRP A N 1
ATOM 1036 C CA . TRP A 1 132 ? -42.462 14.610 12.300 1.00 92.31 132 TRP A CA 1
ATOM 1037 C C . TRP A 1 132 ? -43.542 14.242 11.286 1.00 92.31 132 TRP A C 1
ATOM 1039 O O . TRP A 1 132 ? -44.359 15.090 10.939 1.00 92.31 132 TRP A O 1
ATOM 1049 N N . GLN A 1 133 ? -43.609 12.978 10.866 1.00 93.38 133 GLN A N 1
ATOM 1050 C CA . GLN A 1 133 ? -44.672 12.489 9.990 1.00 93.38 133 GLN A CA 1
ATOM 1051 C C . GLN A 1 133 ? -46.055 12.692 10.619 1.00 93.38 133 GLN A C 1
ATOM 1053 O O . GLN A 1 133 ? -46.969 13.182 9.957 1.00 93.38 133 GLN A O 1
ATOM 1058 N N . THR A 1 134 ? -46.199 12.365 11.905 1.00 90.94 134 THR A N 1
ATOM 1059 C CA . THR A 1 134 ? -47.464 12.541 12.631 1.00 90.94 134 THR A CA 1
ATOM 1060 C C . THR A 1 134 ? -47.796 14.020 12.827 1.00 90.94 134 THR A C 1
ATOM 1062 O O . THR A 1 134 ? -48.934 14.424 12.614 1.00 90.94 134 THR A O 1
ATOM 1065 N N . ALA A 1 135 ? -46.810 14.841 13.199 1.00 91.31 135 ALA A N 1
ATOM 1066 C CA . ALA A 1 135 ? -46.994 16.274 13.416 1.00 91.31 135 ALA A CA 1
ATOM 1067 C C . ALA A 1 135 ? -47.388 17.012 12.127 1.00 91.31 135 ALA A C 1
ATOM 1069 O O . ALA A 1 135 ? -48.285 17.851 12.151 1.00 91.31 135 ALA A O 1
ATOM 1070 N N . LEU A 1 136 ? -46.754 16.676 10.999 1.00 91.31 136 LEU A N 1
ATOM 1071 C CA . LEU A 1 136 ? -47.089 17.239 9.691 1.00 91.31 136 LEU A CA 1
ATOM 1072 C C . LEU A 1 136 ? -48.460 16.760 9.199 1.00 91.31 136 LEU A C 1
ATOM 1074 O O . LEU A 1 136 ? -49.224 17.575 8.694 1.00 91.31 136 LEU A O 1
ATOM 1078 N N . GLY A 1 137 ? -48.804 15.483 9.402 1.00 89.00 137 GLY A N 1
ATOM 1079 C CA . GLY A 1 137 ? -50.128 14.943 9.060 1.00 89.00 137 GLY A CA 1
ATOM 1080 C C . GLY A 1 137 ? -51.281 15.465 9.929 1.00 89.00 137 GLY A C 1
ATOM 1081 O O . GLY A 1 137 ? -52.437 15.242 9.601 1.00 89.00 137 GLY A O 1
ATOM 1082 N N . LEU A 1 138 ? -50.985 16.141 11.041 1.00 87.25 138 LEU A N 1
ATOM 1083 C CA . LEU A 1 138 ? -51.972 16.846 11.868 1.00 87.25 138 LEU A CA 1
ATOM 1084 C C . LEU A 1 138 ? -52.194 18.296 11.407 1.00 87.25 138 LEU A C 1
ATOM 1086 O O . LEU A 1 138 ? -53.191 18.911 11.779 1.00 87.25 138 LEU A O 1
ATOM 1090 N N . LEU A 1 139 ? -51.244 18.851 10.648 1.00 83.38 139 LEU A N 1
ATOM 1091 C CA . LEU A 1 139 ? -51.225 20.244 10.192 1.00 83.38 139 LEU A CA 1
ATOM 1092 C C . LEU A 1 139 ? -51.808 20.433 8.783 1.00 83.38 139 LEU A C 1
ATOM 1094 O O . LEU A 1 139 ? -52.266 21.535 8.479 1.00 83.38 139 LEU A O 1
ATOM 1098 N N . TYR A 1 140 ? -51.767 19.398 7.940 1.00 62.91 140 TYR A N 1
ATOM 1099 C CA . TYR A 1 140 ? -52.317 19.372 6.580 1.00 62.91 140 TYR A CA 1
ATOM 1100 C C . TYR A 1 140 ? -53.407 18.308 6.474 1.00 62.91 140 TYR A C 1
ATOM 1102 O O . TYR A 1 140 ? -54.490 18.628 5.936 1.00 62.91 140 TYR A O 1
#

Secondary structure (DSSP, 8-state):
-TTSSS-HHHHHHHHHHHHHHHHHHHHHHHHHHHHHHHHHHHHHHHHSTTT----EEETTEEHHHHHHHHHHHHHHHHHHH-HHHHHHHHHHHHHHTTS-PPPHHHHHHHHHHHHHHHHHHHHHHHHHHHHHHHHHHHH-

pLDDT: mean 80.5, std 12.92, range [45.0, 98.25]

Foldseek 3Di:
DPPDPDDPVVVVVVLVVLVVVLVVVLVVQLVVQLVVQLVVLVVVCVVVVVPDPFDDPDDPCTPSSVVSNCVSNVVSVVLVPPPVSSVVSSVVSVVVVVDDDDDPVRVVVVVVVVVVVVVVVVVVVVVVVVVVVVVVVVVD